Protein AF-A0A0A2STY9-F1 (afdb_monomer_lite)

Radius of gyration: 19.42 Å; chains: 1; bounding box: 48×30×50 Å

Foldseek 3Di:
DVVVVVVVVVVVVVPPPPDACELLNCLLAVVVLVVQQVCPPVDHGPHDHNVSSVVSVVVLVVLLVVCVVDVPVLVVLLVVLVVLLVVLVVVCVVDPDDPVSVVVSVVSVSVSSNSVSSCCVPVPDPD

Secondary structure (DSSP, 8-state):
-HHHHHHHHHHHHHSTT-----HHHHHH-HHHHHHHHHHTTT---SS--HHHHHHHHHHHHHHHHHHHH-HHHHHHHHHHHHHHHHHHHHHHHHSS--HHHHHHHHHHHHHHHHHHHHHHHHHSPP-

Structure (mmCIF, N/CA/C/O backbone):
data_AF-A0A0A2STY9-F1
#
_entry.id   AF-A0A0A2STY9-F1
#
loop_
_atom_site.group_PDB
_atom_site.id
_atom_site.type_symbol
_atom_site.label_atom_id
_atom_site.label_alt_id
_atom_site.label_comp_id
_atom_site.label_asym_id
_atom_site.label_entity_id
_atom_site.label_seq_id
_atom_site.pdbx_PDB_ins_code
_atom_site.Cartn_x
_atom_site.Cartn_y
_atom_site.Cartn_z
_atom_site.occupancy
_atom_site.B_iso_or_equiv
_atom_site.auth_seq_id
_atom_site.auth_comp_id
_atom_site.auth_asym_id
_atom_site.auth_atom_id
_atom_site.pdbx_PDB_model_num
ATOM 1 N N . MET A 1 1 ? 33.571 11.211 34.497 1.00 55.28 1 MET A N 1
ATOM 2 C CA . MET A 1 1 ? 32.260 10.668 34.068 1.00 55.28 1 MET A CA 1
ATOM 3 C C . MET A 1 1 ? 31.807 11.139 32.680 1.00 55.28 1 MET A C 1
ATOM 5 O O . MET A 1 1 ? 31.291 10.304 31.958 1.00 55.28 1 MET A O 1
ATOM 9 N N . ASN A 1 2 ? 32.071 12.381 32.234 1.00 60.09 2 ASN A N 1
ATOM 10 C CA . ASN A 1 2 ? 31.648 12.858 30.895 1.00 60.09 2 ASN A CA 1
ATOM 11 C C . ASN A 1 2 ? 32.225 12.105 29.679 1.00 60.09 2 ASN A C 1
ATOM 13 O O . ASN A 1 2 ? 31.579 12.063 28.640 1.00 60.09 2 ASN A O 1
ATOM 17 N N . LYS A 1 3 ? 33.414 11.491 29.783 1.00 64.19 3 LYS A N 1
ATOM 18 C CA . LYS A 1 3 ? 34.040 10.788 28.645 1.00 64.19 3 LYS A CA 1
ATOM 19 C C . LYS A 1 3 ? 33.252 9.548 28.197 1.00 64.19 3 LYS A C 1
ATOM 21 O O . LYS A 1 3 ? 33.188 9.274 27.008 1.00 64.19 3 LYS A O 1
ATOM 26 N N . TYR A 1 4 ? 32.608 8.843 29.129 1.00 77.00 4 TYR A N 1
ATOM 27 C CA . TYR A 1 4 ? 31.792 7.668 28.808 1.00 77.00 4 TYR A CA 1
ATOM 28 C C . TYR A 1 4 ? 30.430 8.049 28.217 1.00 77.00 4 TYR A C 1
ATOM 30 O O . TYR A 1 4 ? 29.926 7.344 27.353 1.00 77.00 4 TYR A O 1
ATOM 38 N N . LEU A 1 5 ? 29.880 9.204 28.610 1.00 76.69 5 LEU A N 1
ATOM 39 C CA . LEU A 1 5 ? 28.632 9.741 28.057 1.00 76.69 5 LEU A CA 1
ATOM 40 C C . LEU A 1 5 ? 28.752 10.044 26.556 1.00 76.69 5 LEU A C 1
ATOM 42 O O . LEU A 1 5 ? 27.857 9.709 25.786 1.00 76.69 5 LEU A O 1
ATOM 46 N N . VAL A 1 6 ? 29.888 10.606 26.131 1.00 77.50 6 VAL A N 1
ATOM 47 C CA . VAL A 1 6 ? 30.169 10.878 24.710 1.00 77.50 6 VAL A CA 1
ATOM 48 C C . VAL A 1 6 ? 30.287 9.579 23.907 1.00 77.50 6 VAL A C 1
ATOM 50 O O . VAL A 1 6 ? 29.741 9.485 22.814 1.00 77.50 6 VAL A O 1
ATOM 53 N N . ILE A 1 7 ? 30.935 8.550 24.461 1.00 79.19 7 ILE A N 1
ATOM 54 C CA . ILE A 1 7 ? 31.080 7.245 23.794 1.00 79.19 7 ILE A CA 1
ATOM 55 C C . ILE A 1 7 ? 29.720 6.543 23.652 1.00 79.19 7 ILE A C 1
ATOM 57 O O . ILE A 1 7 ? 29.439 5.971 22.602 1.00 79.19 7 ILE A O 1
ATOM 61 N N . ILE A 1 8 ? 28.851 6.635 24.664 1.00 81.50 8 ILE A N 1
ATOM 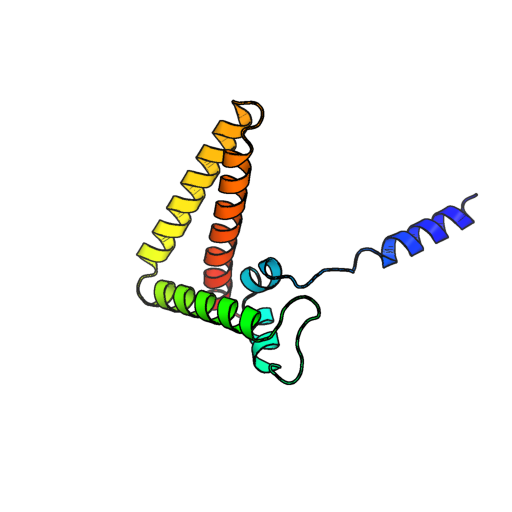62 C CA . ILE A 1 8 ? 27.489 6.081 24.615 1.00 81.50 8 ILE A CA 1
ATOM 63 C C . ILE A 1 8 ? 26.639 6.798 23.555 1.00 81.50 8 ILE A C 1
ATOM 65 O O . ILE A 1 8 ? 25.945 6.136 22.790 1.00 81.50 8 ILE A O 1
ATOM 69 N N . LEU A 1 9 ? 26.732 8.127 23.451 1.00 78.00 9 LEU A N 1
ATOM 70 C CA . LEU A 1 9 ? 26.033 8.903 22.417 1.00 78.00 9 LEU A CA 1
ATOM 71 C C . LEU A 1 9 ? 26.495 8.537 20.997 1.00 78.00 9 LEU A C 1
ATOM 73 O O . LEU A 1 9 ? 25.664 8.414 20.100 1.00 78.00 9 LEU A O 1
ATOM 77 N N . ILE A 1 10 ? 27.797 8.305 20.798 1.00 77.00 10 ILE A N 1
ATOM 78 C CA . ILE A 1 10 ? 28.342 7.860 19.505 1.00 77.00 10 ILE A CA 1
ATOM 79 C C . ILE A 1 10 ? 27.868 6.436 19.176 1.00 77.00 10 ILE A C 1
ATOM 81 O O . ILE A 1 10 ? 27.455 6.177 18.049 1.00 77.00 10 ILE A O 1
ATOM 85 N N . ALA A 1 11 ? 27.869 5.524 20.153 1.00 75.31 11 ALA A N 1
ATOM 86 C CA . ALA A 1 11 ? 27.399 4.152 19.955 1.00 75.31 11 ALA A CA 1
ATOM 87 C C . ALA A 1 11 ? 25.893 4.088 19.638 1.00 75.31 11 ALA A C 1
ATOM 89 O O . ALA A 1 11 ? 25.488 3.335 18.756 1.00 75.31 11 ALA A O 1
ATOM 90 N N . LEU A 1 12 ? 25.073 4.918 20.294 1.00 70.88 12 LEU A N 1
ATOM 91 C CA . LEU A 1 12 ? 23.635 5.028 20.020 1.00 70.88 12 LEU A CA 1
ATOM 92 C C . LEU A 1 12 ? 23.341 5.630 18.635 1.00 70.88 12 LEU A C 1
ATOM 94 O O . LEU A 1 12 ? 22.349 5.261 18.010 1.00 70.88 12 LEU A O 1
ATOM 98 N N . GLY A 1 13 ? 24.215 6.503 18.123 1.00 69.25 13 GLY A N 1
ATOM 99 C CA . GLY A 1 13 ? 24.103 7.054 16.770 1.00 69.25 13 GLY A CA 1
ATOM 100 C C . GLY A 1 13 ? 24.369 6.043 15.648 1.00 69.25 13 GLY A C 1
ATOM 101 O O . GLY A 1 13 ? 23.905 6.247 14.532 1.00 69.25 13 GLY A O 1
ATOM 102 N N . LEU A 1 14 ? 25.082 4.944 15.922 1.00 64.50 14 LEU A N 1
ATOM 103 C CA . LEU A 1 14 ? 25.421 3.931 14.910 1.00 64.50 14 LEU A CA 1
ATOM 104 C C . LEU A 1 14 ? 24.304 2.900 14.678 1.00 64.50 14 LEU A C 1
ATOM 106 O O . LEU A 1 14 ? 24.275 2.259 13.630 1.00 64.50 14 LEU A O 1
ATOM 110 N N . VAL A 1 15 ? 23.374 2.742 15.626 1.00 63.06 15 VAL A N 1
ATOM 111 C CA . VAL A 1 15 ? 22.285 1.747 15.543 1.00 63.06 15 VAL A CA 1
ATOM 112 C C . VAL A 1 15 ? 21.031 2.280 14.837 1.00 63.06 15 VAL A C 1
ATOM 114 O O . VAL A 1 15 ? 20.169 1.496 14.452 1.00 63.06 15 VAL A O 1
ATOM 117 N N . SER A 1 16 ? 20.921 3.595 14.623 1.00 56.56 16 SER A N 1
ATOM 118 C CA . SER A 1 16 ? 19.721 4.237 14.061 1.00 56.56 16 SER A CA 1
ATOM 119 C C . SER A 1 16 ? 19.546 4.061 12.546 1.00 56.56 16 SER A C 1
ATOM 121 O O . SER A 1 16 ? 18.493 4.403 12.016 1.00 56.56 16 SER A O 1
ATOM 123 N N . CYS A 1 17 ? 20.541 3.503 11.847 1.00 56.38 17 CYS A N 1
ATOM 124 C CA . CYS A 1 17 ? 20.534 3.344 10.389 1.00 56.38 17 CYS A CA 1
ATOM 125 C C . CYS A 1 17 ? 20.372 1.892 9.907 1.00 56.38 17 CYS A C 1
ATOM 127 O O . CYS A 1 17 ? 20.669 1.595 8.752 1.00 56.38 17 CYS A O 1
ATOM 129 N N . GLN A 1 18 ? 19.885 0.973 10.746 1.00 57.03 18 GLN A N 1
ATOM 130 C CA . GLN A 1 18 ? 19.460 -0.350 10.270 1.00 57.03 18 GLN A CA 1
ATOM 131 C C . GLN A 1 18 ? 17.995 -0.309 9.829 1.00 57.03 18 GLN A C 1
ATOM 133 O O . GLN A 1 18 ? 17.124 -0.935 10.427 1.00 57.03 18 GLN A O 1
ATOM 138 N N . PHE A 1 19 ? 17.719 0.483 8.791 1.00 63.84 19 PHE A N 1
ATOM 139 C CA . PHE A 1 19 ? 16.405 0.502 8.161 1.00 63.84 19 PHE A CA 1
ATOM 140 C C . PHE A 1 19 ? 16.273 -0.724 7.251 1.00 63.84 19 PHE A C 1
ATOM 142 O O . PHE A 1 19 ? 16.987 -0.851 6.252 1.00 63.84 19 PHE A O 1
ATOM 149 N N . LYS A 1 20 ? 15.377 -1.641 7.613 1.00 71.94 20 LYS A N 1
ATOM 150 C CA . LYS A 1 20 ? 15.103 -2.858 6.849 1.00 71.94 20 LYS A CA 1
ATOM 151 C C . LYS A 1 20 ? 14.186 -2.542 5.670 1.00 71.94 20 LYS A C 1
ATOM 153 O O . LYS A 1 20 ? 13.167 -1.878 5.831 1.00 71.94 20 LYS A O 1
ATOM 158 N N . LYS A 1 21 ? 14.579 -2.983 4.473 1.00 81.00 21 LYS A N 1
ATOM 159 C CA . LYS A 1 21 ? 13.778 -2.846 3.248 1.00 81.00 21 LYS A CA 1
ATOM 160 C C . LYS A 1 21 ? 12.880 -4.073 3.098 1.00 81.00 21 LYS A C 1
ATOM 162 O O . LYS A 1 21 ? 13.140 -4.932 2.258 1.00 81.00 21 LYS A O 1
ATOM 167 N N . ASP A 1 22 ? 11.872 -4.145 3.955 1.00 85.56 22 ASP A N 1
ATOM 168 C CA . ASP A 1 22 ? 10.858 -5.195 3.955 1.00 85.56 22 ASP A CA 1
ATOM 169 C C . ASP A 1 22 ? 9.773 -4.947 2.887 1.00 85.56 22 ASP A C 1
ATOM 171 O O . ASP A 1 22 ? 9.846 -4.025 2.067 1.00 85.56 22 ASP A O 1
ATOM 175 N N . GLU A 1 23 ? 8.740 -5.788 2.869 1.00 86.81 23 GLU A N 1
ATOM 176 C CA . GLU A 1 23 ? 7.630 -5.652 1.925 1.00 86.81 23 GLU A CA 1
ATOM 177 C C . GLU A 1 23 ? 6.885 -4.314 2.074 1.00 86.81 23 GLU A C 1
ATOM 179 O O . GLU A 1 23 ? 6.542 -3.673 1.073 1.00 86.81 23 GLU A O 1
ATOM 184 N N . GLN A 1 24 ? 6.664 -3.859 3.306 1.00 88.06 24 GLN A N 1
ATOM 185 C CA . GLN A 1 24 ? 5.952 -2.614 3.579 1.00 88.06 24 GLN A CA 1
ATOM 186 C C . GLN A 1 24 ? 6.731 -1.392 3.085 1.00 88.06 24 GLN A C 1
ATOM 188 O O . GLN A 1 24 ? 6.137 -0.453 2.530 1.00 88.06 24 GLN A O 1
ATOM 193 N N . TYR A 1 25 ? 8.059 -1.419 3.198 1.00 90.50 25 TYR A N 1
ATOM 194 C CA . TYR A 1 25 ? 8.921 -0.404 2.609 1.00 90.50 25 TYR A CA 1
ATOM 195 C C . TYR A 1 25 ? 8.697 -0.285 1.099 1.00 90.50 25 TYR A C 1
ATOM 197 O O . TYR A 1 25 ? 8.431 0.809 0.600 1.00 90.50 25 TYR A O 1
ATOM 205 N N . TYR A 1 26 ? 8.739 -1.394 0.360 1.00 91.75 26 TYR A N 1
ATOM 206 C CA . TYR A 1 26 ? 8.593 -1.352 -1.097 1.00 91.75 26 TYR A CA 1
ATOM 207 C C . TYR A 1 26 ? 7.181 -0.979 -1.563 1.00 91.75 26 TYR A C 1
ATOM 209 O O . TYR A 1 26 ? 7.044 -0.296 -2.580 1.00 91.75 26 TYR A O 1
ATOM 217 N N . ARG A 1 27 ? 6.134 -1.346 -0.811 1.00 90.81 27 ARG A N 1
ATOM 218 C CA . ARG A 1 27 ? 4.750 -0.903 -1.080 1.00 90.81 27 ARG A CA 1
ATOM 219 C C . ARG A 1 27 ? 4.587 0.614 -0.935 1.00 90.81 27 ARG A C 1
ATOM 221 O O . ARG A 1 27 ? 3.863 1.234 -1.709 1.00 90.81 27 ARG A O 1
ATOM 228 N N . SER A 1 28 ? 5.275 1.216 0.033 1.00 89.25 28 SER A N 1
ATOM 229 C CA . SER A 1 28 ? 5.221 2.660 0.302 1.00 89.25 28 SER A CA 1
ATOM 230 C C . SER A 1 28 ? 6.224 3.489 -0.514 1.00 89.25 28 SER A C 1
ATOM 232 O O . SER A 1 28 ? 6.097 4.713 -0.576 1.00 89.25 28 SER A O 1
ATOM 234 N N . HIS A 1 29 ? 7.184 2.843 -1.189 1.00 91.88 29 HIS A N 1
ATOM 235 C CA . HIS A 1 29 ? 8.226 3.495 -1.992 1.00 91.88 29 HIS A CA 1
ATOM 236 C C . HIS A 1 29 ? 8.294 2.937 -3.432 1.00 91.88 29 HIS A C 1
ATOM 238 O O . HIS A 1 29 ? 9.265 2.258 -3.787 1.00 91.88 29 HIS A O 1
ATOM 244 N N . PRO A 1 30 ? 7.316 3.264 -4.303 1.00 91.50 30 PRO A N 1
ATOM 245 C CA . PRO A 1 30 ? 7.259 2.804 -5.696 1.00 91.50 30 PRO A CA 1
ATOM 246 C C . PRO A 1 30 ? 8.565 2.962 -6.492 1.00 91.50 30 PRO A C 1
ATOM 248 O O . PRO A 1 30 ? 8.986 2.040 -7.190 1.00 91.50 30 PRO A O 1
ATOM 251 N N . SER A 1 31 ? 9.263 4.093 -6.353 1.00 90.94 31 SER A N 1
ATOM 252 C CA . SER A 1 31 ? 10.528 4.333 -7.063 1.00 90.94 31 SER A CA 1
ATOM 253 C C . SER A 1 31 ? 11.651 3.393 -6.606 1.00 90.94 31 SER A C 1
ATOM 255 O O . SER A 1 31 ? 12.467 2.955 -7.416 1.00 90.94 31 SER A O 1
ATOM 257 N N . GLU A 1 32 ? 11.699 3.048 -5.319 1.00 91.94 32 GLU A N 1
ATOM 258 C CA . GLU A 1 32 ? 12.683 2.100 -4.782 1.00 91.94 32 GLU A CA 1
ATOM 259 C C . GLU A 1 32 ? 12.369 0.669 -5.217 1.00 91.94 32 GLU A C 1
ATOM 261 O O . GLU A 1 32 ? 13.285 -0.085 -5.554 1.00 91.94 32 GLU A O 1
ATOM 266 N N . LEU A 1 33 ? 11.084 0.317 -5.299 1.00 92.81 33 LEU A N 1
ATOM 267 C CA . LEU A 1 33 ? 10.637 -0.955 -5.860 1.00 92.81 33 LEU A CA 1
ATOM 268 C C . LEU A 1 33 ? 11.048 -1.093 -7.330 1.00 92.81 33 LEU A C 1
ATOM 270 O O . LEU A 1 33 ? 11.606 -2.119 -7.715 1.00 92.81 33 LEU A O 1
ATOM 274 N N . GLN A 1 34 ? 10.862 -0.052 -8.146 1.00 91.50 34 GLN A N 1
ATOM 275 C CA . GLN A 1 34 ? 11.311 -0.071 -9.542 1.00 91.50 34 GLN A CA 1
ATOM 276 C C . GLN A 1 34 ? 12.825 -0.247 -9.674 1.00 91.50 34 GLN A C 1
ATOM 278 O O . GLN A 1 34 ? 13.285 -0.988 -10.544 1.00 91.50 34 GLN A O 1
ATOM 283 N N . LYS A 1 35 ? 13.614 0.418 -8.821 1.00 91.56 35 LYS A N 1
ATOM 284 C CA . LYS A 1 35 ? 15.073 0.237 -8.794 1.00 91.56 35 LYS A CA 1
ATOM 285 C C . LYS A 1 35 ? 15.445 -1.200 -8.429 1.00 91.56 35 LYS A C 1
ATOM 287 O O . LYS A 1 35 ? 16.304 -1.773 -9.090 1.00 91.56 35 LYS A O 1
ATOM 292 N N . ALA A 1 36 ? 14.792 -1.783 -7.423 1.00 91.62 36 ALA A N 1
ATOM 293 C CA . ALA A 1 36 ? 15.034 -3.165 -7.015 1.00 91.62 36 ALA A CA 1
ATOM 294 C C . ALA A 1 36 ? 14.677 -4.161 -8.132 1.00 91.62 36 ALA A C 1
ATOM 296 O O . ALA A 1 36 ? 15.484 -5.025 -8.461 1.00 91.62 36 ALA A O 1
ATOM 297 N N . LEU A 1 37 ? 13.530 -3.978 -8.793 1.00 92.25 37 LEU A N 1
ATOM 298 C CA . LEU A 1 37 ? 13.102 -4.814 -9.919 1.00 92.25 37 LEU A CA 1
ATOM 299 C C . LEU A 1 37 ? 14.067 -4.756 -11.109 1.00 92.25 37 LEU A C 1
ATOM 301 O O . LEU A 1 37 ? 14.355 -5.788 -11.706 1.00 92.25 37 LEU A O 1
ATOM 305 N N . LYS A 1 38 ? 14.626 -3.581 -11.431 1.00 91.81 38 LYS A N 1
ATOM 306 C CA . LYS A 1 38 ? 15.636 -3.436 -12.501 1.00 91.81 38 LYS A CA 1
ATOM 307 C C . LYS A 1 38 ? 16.931 -4.201 -12.221 1.00 91.81 38 LYS A C 1
ATOM 309 O O . LYS A 1 38 ? 17.674 -4.499 -13.151 1.00 91.81 38 LYS A O 1
ATOM 314 N N . LEU A 1 39 ? 17.227 -4.462 -10.951 1.00 90.44 39 LEU A N 1
ATOM 315 C CA . LEU A 1 39 ? 18.427 -5.177 -10.529 1.00 90.44 39 LEU A CA 1
ATOM 316 C C . LEU A 1 39 ? 18.217 -6.695 -10.463 1.00 90.44 39 LEU A C 1
ATOM 318 O O . LEU A 1 39 ? 19.201 -7.434 -10.411 1.00 90.44 39 LEU A O 1
ATOM 322 N N . CYS A 1 40 ? 16.974 -7.172 -10.514 1.00 89.12 40 CYS A N 1
ATOM 323 C CA . CYS A 1 40 ? 16.663 -8.594 -10.570 1.00 89.12 40 CYS A CA 1
ATOM 324 C C . CYS A 1 40 ? 17.010 -9.210 -11.944 1.00 89.12 40 CYS A C 1
ATOM 326 O O . CYS A 1 40 ? 16.823 -8.558 -12.972 1.00 89.12 40 CYS A O 1
ATOM 328 N N . PRO A 1 41 ? 17.516 -10.462 -11.992 1.00 85.88 41 PRO A N 1
ATOM 329 C CA . PRO A 1 41 ? 17.838 -11.343 -10.860 1.00 85.88 41 PRO A CA 1
ATOM 330 C C . PRO A 1 41 ? 19.250 -11.126 -10.277 1.00 85.88 41 PRO A C 1
ATOM 332 O O . PRO A 1 41 ? 19.643 -11.813 -9.341 1.00 85.88 41 PRO A O 1
ATOM 335 N N . ASN A 1 42 ? 20.032 -10.195 -10.829 1.00 84.50 42 ASN A N 1
ATOM 336 C CA . ASN A 1 42 ? 21.460 -10.040 -10.530 1.00 84.50 42 ASN A CA 1
ATOM 337 C C . ASN A 1 42 ? 21.752 -9.577 -9.092 1.00 84.50 42 ASN A C 1
ATOM 339 O O . ASN A 1 42 ? 22.808 -9.897 -8.548 1.00 84.50 42 ASN A O 1
ATOM 343 N N . LYS A 1 43 ? 20.851 -8.800 -8.479 1.00 83.00 43 LYS A N 1
ATOM 344 C CA . LYS A 1 43 ? 20.977 -8.324 -7.098 1.00 83.00 43 LYS A CA 1
ATOM 345 C C . LYS A 1 43 ? 19.602 -8.222 -6.443 1.00 83.00 43 LYS A C 1
ATOM 347 O O . LYS A 1 43 ? 18.764 -7.443 -6.889 1.00 83.00 43 LYS A O 1
ATOM 352 N N . GLN A 1 44 ? 19.419 -8.969 -5.357 1.00 79.56 44 GLN A N 1
ATOM 353 C CA . GLN A 1 44 ? 18.213 -8.958 -4.528 1.00 79.56 44 GLN A CA 1
ATOM 354 C C . GLN A 1 44 ? 18.499 -8.334 -3.149 1.00 79.56 44 GLN A C 1
ATOM 356 O O . GLN A 1 44 ? 19.642 -8.402 -2.687 1.00 79.56 44 GLN A O 1
ATOM 361 N N . PRO A 1 45 ? 17.511 -7.683 -2.512 1.00 81.50 45 PRO A N 1
ATOM 362 C CA . PRO A 1 45 ? 17.609 -7.246 -1.122 1.00 81.50 45 PRO A CA 1
ATOM 363 C C . PRO A 1 45 ? 17.622 -8.445 -0.161 1.00 81.50 45 PRO A C 1
ATOM 365 O O . PRO A 1 45 ? 17.175 -9.535 -0.505 1.00 81.50 45 PRO A O 1
ATOM 368 N N . ASP A 1 46 ? 18.129 -8.237 1.055 1.00 76.31 46 ASP A N 1
ATOM 369 C CA . ASP A 1 46 ? 18.379 -9.326 2.011 1.00 76.31 46 ASP A CA 1
ATOM 370 C C . ASP A 1 46 ? 17.098 -10.022 2.511 1.00 76.31 46 ASP A C 1
ATOM 372 O O . ASP A 1 46 ? 17.132 -11.205 2.838 1.00 76.31 46 ASP A O 1
ATOM 376 N N . GLU A 1 47 ? 15.966 -9.310 2.564 1.00 82.19 47 GLU A N 1
ATOM 377 C CA . GLU A 1 47 ? 14.706 -9.824 3.133 1.00 82.19 47 GLU A CA 1
ATOM 378 C C . GLU A 1 47 ? 13.679 -10.290 2.089 1.00 82.19 47 GLU A C 1
ATOM 380 O O . GLU A 1 47 ? 12.739 -10.999 2.445 1.00 82.19 47 GLU A O 1
ATOM 385 N N . LEU A 1 48 ? 13.843 -9.928 0.810 1.00 86.12 48 LEU A N 1
ATOM 386 C CA . LEU A 1 48 ? 12.892 -10.268 -0.253 1.00 86.12 48 LEU A CA 1
ATOM 387 C C . LEU A 1 48 ? 13.598 -10.825 -1.482 1.00 86.12 48 LEU A C 1
ATOM 389 O O . LEU A 1 48 ? 14.559 -10.249 -1.993 1.00 86.12 48 LEU A O 1
ATOM 393 N N . ASN A 1 49 ? 13.055 -11.910 -2.020 1.00 90.94 49 ASN A N 1
ATOM 394 C CA . ASN A 1 49 ? 13.493 -12.436 -3.305 1.00 90.94 49 ASN A CA 1
ATOM 395 C C . ASN A 1 49 ? 12.824 -11.690 -4.478 1.00 90.94 49 ASN A C 1
ATOM 397 O O . ASN A 1 49 ? 11.836 -10.968 -4.321 1.00 90.94 49 ASN A O 1
ATOM 401 N N . CYS A 1 50 ? 13.353 -11.887 -5.687 1.00 90.94 50 CYS A N 1
ATOM 402 C CA . CYS A 1 50 ? 12.822 -11.238 -6.886 1.00 90.94 50 CYS A CA 1
ATOM 403 C C . CYS A 1 50 ? 11.361 -11.603 -7.196 1.00 90.94 50 CYS A C 1
ATOM 405 O O . CYS A 1 50 ? 10.642 -10.759 -7.718 1.00 90.94 50 CYS A O 1
ATOM 407 N N . GLN A 1 51 ? 10.886 -12.798 -6.826 1.00 92.31 51 GLN A N 1
ATOM 408 C CA . GLN A 1 51 ? 9.481 -13.177 -7.030 1.00 92.31 51 GLN A CA 1
ATOM 409 C C . GLN A 1 51 ? 8.544 -12.362 -6.130 1.00 92.31 51 GLN A C 1
ATOM 411 O O . GLN A 1 51 ? 7.507 -11.888 -6.589 1.00 92.31 51 GLN A O 1
ATOM 416 N N . GLN A 1 52 ? 8.933 -12.136 -4.872 1.00 92.44 52 GLN A N 1
ATOM 417 C CA . GLN A 1 52 ? 8.189 -11.277 -3.949 1.00 92.44 52 GLN A CA 1
ATOM 418 C C . GLN A 1 52 ? 8.190 -9.824 -4.441 1.00 92.44 52 GLN A C 1
ATOM 420 O O . GLN A 1 52 ? 7.146 -9.176 -4.465 1.00 92.44 52 GLN A O 1
ATOM 425 N N . LEU A 1 53 ? 9.334 -9.317 -4.917 1.00 92.88 53 LEU A N 1
ATOM 426 C CA . LEU A 1 53 ? 9.405 -7.979 -5.516 1.00 92.88 53 LEU A CA 1
ATOM 427 C C . LEU A 1 53 ? 8.512 -7.855 -6.759 1.00 92.88 53 LEU A C 1
ATOM 429 O O . LEU A 1 53 ? 7.842 -6.837 -6.934 1.00 92.88 53 LEU A O 1
ATOM 433 N N . GLU A 1 54 ? 8.473 -8.874 -7.617 1.00 93.88 54 GLU A N 1
ATOM 434 C CA . GLU A 1 54 ? 7.603 -8.909 -8.799 1.00 93.88 54 GLU A CA 1
ATOM 435 C C . GLU A 1 54 ? 6.117 -8.908 -8.432 1.00 93.88 54 GLU A C 1
ATOM 437 O O . GLU A 1 54 ? 5.318 -8.260 -9.114 1.00 93.88 54 GLU A O 1
ATOM 442 N N . GLU A 1 55 ? 5.730 -9.598 -7.360 1.00 94.81 55 GLU A N 1
ATOM 443 C CA . GLU A 1 55 ? 4.357 -9.584 -6.857 1.00 94.81 55 GLU A CA 1
ATOM 444 C C . GLU A 1 55 ? 3.947 -8.177 -6.402 1.00 94.81 55 GLU A C 1
ATOM 446 O O . GLU A 1 55 ? 2.909 -7.659 -6.838 1.00 94.81 55 GLU A O 1
ATOM 451 N N . ILE A 1 56 ? 4.804 -7.513 -5.620 1.00 94.06 56 ILE A N 1
ATOM 452 C CA . ILE A 1 56 ? 4.590 -6.121 -5.202 1.00 94.06 56 ILE A CA 1
ATOM 453 C C . ILE A 1 56 ? 4.531 -5.210 -6.442 1.00 94.06 56 ILE A C 1
ATOM 455 O O . ILE A 1 56 ? 3.631 -4.377 -6.567 1.00 94.06 56 ILE A O 1
ATOM 459 N N . GLY A 1 57 ? 5.433 -5.394 -7.411 1.00 94.56 57 GLY A N 1
ATOM 460 C CA . GLY A 1 57 ? 5.460 -4.624 -8.659 1.00 94.56 57 GLY A CA 1
ATOM 461 C C . GLY A 1 57 ? 4.184 -4.778 -9.486 1.00 94.56 57 GLY A C 1
ATOM 462 O O . GLY A 1 57 ? 3.638 -3.799 -9.997 1.00 94.56 57 GLY A O 1
ATOM 463 N N . ARG A 1 58 ? 3.652 -5.999 -9.575 1.00 95.62 58 ARG A N 1
ATOM 464 C CA . ARG A 1 58 ? 2.395 -6.286 -10.275 1.00 95.62 58 ARG A CA 1
ATOM 465 C C . ARG A 1 58 ? 1.213 -5.600 -9.605 1.00 95.62 58 ARG A C 1
ATOM 467 O O . ARG A 1 58 ? 0.384 -5.005 -10.294 1.00 95.62 58 ARG A O 1
ATOM 474 N N . ARG A 1 59 ? 1.140 -5.654 -8.273 1.00 94.88 59 ARG A N 1
ATOM 475 C CA . ARG A 1 59 ? 0.081 -4.978 -7.514 1.00 94.88 59 ARG A CA 1
ATOM 476 C C . ARG A 1 59 ? 0.160 -3.460 -7.683 1.00 94.88 59 ARG A C 1
ATOM 478 O O . ARG A 1 59 ? -0.869 -2.835 -7.929 1.00 94.88 59 ARG A O 1
ATOM 485 N N . MET A 1 60 ? 1.365 -2.894 -7.667 1.00 95.12 60 MET A N 1
ATOM 486 C CA . MET A 1 60 ? 1.599 -1.469 -7.916 1.00 95.12 60 MET A CA 1
ATOM 487 C C . MET A 1 60 ? 1.121 -1.069 -9.315 1.00 95.12 60 MET A C 1
ATOM 489 O O . MET A 1 60 ? 0.385 -0.097 -9.453 1.00 95.12 60 MET A O 1
ATOM 493 N N . ASN A 1 61 ? 1.477 -1.842 -10.345 1.00 94.50 61 ASN A N 1
ATOM 494 C CA . ASN A 1 61 ? 1.045 -1.581 -11.719 1.00 94.50 61 ASN A CA 1
ATOM 495 C C . ASN A 1 61 ? -0.479 -1.680 -11.879 1.00 94.50 61 ASN A C 1
ATOM 497 O O . ASN A 1 61 ? -1.074 -0.875 -12.591 1.00 94.50 61 ASN A O 1
ATOM 501 N N . ASN A 1 62 ? -1.128 -2.622 -11.190 1.00 96.50 62 ASN A N 1
ATOM 502 C CA . ASN A 1 62 ? -2.588 -2.713 -11.185 1.00 96.50 62 ASN A CA 1
ATOM 503 C C . ASN A 1 62 ? -3.238 -1.471 -10.562 1.00 96.50 62 ASN A C 1
ATOM 505 O O . ASN A 1 62 ? -4.218 -0.967 -11.108 1.00 96.50 62 ASN A O 1
ATOM 509 N N . LEU A 1 63 ? -2.703 -0.966 -9.448 1.00 96.31 63 LEU A N 1
ATOM 510 C CA . LEU A 1 63 ? -3.192 0.268 -8.825 1.00 96.31 63 LEU A CA 1
ATOM 511 C C . LEU A 1 63 ? -2.949 1.486 -9.723 1.00 96.31 63 LEU A C 1
ATOM 513 O O . LEU A 1 63 ? -3.850 2.296 -9.908 1.00 96.31 63 LEU A O 1
ATOM 517 N N . ALA A 1 64 ? -1.771 1.578 -10.340 1.00 95.25 64 ALA A N 1
ATOM 518 C CA . ALA A 1 64 ? -1.439 2.622 -11.304 1.00 95.25 64 ALA A CA 1
ATOM 519 C C . ALA A 1 64 ? -2.424 2.642 -12.483 1.00 95.25 64 ALA A C 1
ATOM 521 O O . ALA A 1 64 ? -2.950 3.692 -12.847 1.00 95.25 64 ALA A O 1
ATOM 522 N N . TYR A 1 65 ? -2.736 1.466 -13.031 1.00 96.25 65 TYR A N 1
ATOM 523 C CA . TYR A 1 65 ? -3.728 1.322 -14.091 1.00 96.25 65 TYR A CA 1
ATOM 524 C C . TYR A 1 65 ? -5.135 1.732 -13.632 1.00 96.25 65 TYR A C 1
ATOM 526 O O . TYR A 1 65 ? -5.846 2.406 -14.375 1.00 96.25 65 TYR A O 1
ATOM 534 N N . GLN A 1 66 ? -5.547 1.359 -12.416 1.00 96.81 66 GLN A N 1
ATOM 535 C CA . GLN A 1 66 ? -6.839 1.778 -11.860 1.00 96.81 66 GLN A CA 1
ATOM 536 C C . GLN A 1 66 ? -6.923 3.298 -11.702 1.00 96.81 66 GLN A C 1
ATOM 538 O O . GLN A 1 66 ? -7.925 3.881 -12.116 1.00 96.81 66 GLN A O 1
ATOM 543 N N . LEU A 1 67 ? -5.867 3.929 -11.173 1.00 96.25 67 LEU A N 1
ATOM 544 C CA . LEU A 1 67 ? -5.786 5.381 -11.031 1.00 96.25 67 LEU A CA 1
ATOM 545 C C . LEU A 1 67 ? -5.922 6.072 -12.391 1.00 96.25 67 LEU A C 1
ATOM 547 O O . LEU A 1 67 ? -6.762 6.948 -12.542 1.00 96.25 67 LEU A O 1
ATOM 551 N N . GLN A 1 68 ? -5.160 5.637 -13.397 1.00 95.25 68 GLN A N 1
ATOM 552 C CA . GLN A 1 68 ? -5.219 6.221 -14.741 1.00 95.25 68 GLN A CA 1
ATOM 553 C C . GLN A 1 68 ? -6.570 5.994 -15.430 1.00 95.25 68 GLN A C 1
ATOM 555 O O . GLN A 1 68 ? -7.064 6.872 -16.136 1.00 95.25 68 GLN A O 1
ATOM 560 N N . ARG A 1 69 ? -7.173 4.813 -15.245 1.00 97.50 69 ARG A N 1
ATOM 561 C CA . ARG A 1 69 ? -8.453 4.455 -15.870 1.00 97.50 69 ARG A CA 1
ATOM 562 C C . ARG A 1 69 ? -9.626 5.218 -15.263 1.00 97.50 69 ARG A C 1
ATOM 564 O O . ARG A 1 69 ? -10.539 5.589 -15.996 1.00 97.50 69 ARG A O 1
ATOM 571 N N . SER A 1 70 ? -9.648 5.373 -13.942 1.00 97.06 70 SER A N 1
ATOM 572 C CA . SER A 1 70 ? -10.710 6.087 -13.236 1.00 97.06 70 SER A CA 1
ATOM 573 C C . SER A 1 70 ? -10.175 6.747 -11.961 1.00 97.06 70 SER A C 1
ATOM 575 O O . SER A 1 70 ? -10.271 6.169 -10.873 1.00 97.06 70 SER A O 1
ATOM 577 N N . PRO A 1 71 ? -9.654 7.983 -12.066 1.00 96.44 71 PRO A N 1
ATOM 578 C CA . PRO A 1 71 ? -9.153 8.720 -10.910 1.00 96.44 71 PRO A CA 1
ATOM 579 C C . PRO A 1 71 ? -10.220 8.941 -9.833 1.00 96.44 71 PRO A C 1
ATOM 581 O O . PRO A 1 71 ? -9.917 8.913 -8.643 1.00 96.44 71 PRO A O 1
ATOM 584 N N . GLN A 1 72 ? -11.482 9.123 -10.240 1.00 97.31 72 GLN A N 1
ATOM 585 C CA . GLN A 1 72 ? -12.592 9.332 -9.313 1.00 97.31 72 GLN A CA 1
ATOM 586 C C . GLN A 1 72 ? -12.886 8.081 -8.480 1.00 97.31 72 GLN A C 1
ATOM 588 O O . GLN A 1 72 ? -12.975 8.179 -7.261 1.00 97.31 72 GLN A O 1
ATOM 593 N N . GLU A 1 73 ? -12.986 6.905 -9.108 1.00 97.69 73 GLU A N 1
ATOM 594 C CA . GLU A 1 73 ? -13.199 5.649 -8.371 1.00 97.69 73 GLU A CA 1
ATOM 595 C C . GLU A 1 73 ? -12.008 5.321 -7.467 1.00 97.69 73 GLU A C 1
ATOM 597 O O . GLU A 1 73 ? -12.182 4.884 -6.328 1.00 97.69 73 GLU A O 1
ATOM 602 N N . PHE A 1 74 ? -10.789 5.601 -7.934 1.00 97.81 74 PHE A N 1
ATOM 603 C CA . PHE A 1 74 ? -9.589 5.452 -7.115 1.00 97.81 74 PHE A CA 1
ATOM 604 C C . PHE A 1 74 ? -9.624 6.373 -5.884 1.00 97.81 74 PHE A C 1
ATOM 606 O O . PHE A 1 74 ? -9.336 5.940 -4.767 1.00 97.81 74 PHE A O 1
ATOM 613 N N . GLY A 1 75 ? -10.035 7.632 -6.068 1.00 97.62 75 GLY A N 1
ATOM 614 C CA . GLY A 1 75 ? -10.234 8.595 -4.986 1.00 97.62 75 GLY A CA 1
ATOM 615 C C . GLY A 1 75 ? -11.329 8.177 -4.002 1.00 97.62 75 GLY A C 1
ATOM 616 O O . GLY A 1 75 ? -11.118 8.256 -2.793 1.00 97.62 75 GLY A O 1
ATOM 617 N N . ASN A 1 76 ? -12.460 7.658 -4.491 1.00 98.50 76 ASN A N 1
ATOM 618 C CA . ASN A 1 76 ? -13.531 7.127 -3.641 1.00 98.50 76 ASN A CA 1
ATOM 619 C C . ASN A 1 76 ? -13.015 6.001 -2.740 1.00 98.50 76 ASN A C 1
ATOM 621 O O . ASN A 1 76 ? -13.277 6.001 -1.540 1.00 98.50 76 ASN A O 1
ATOM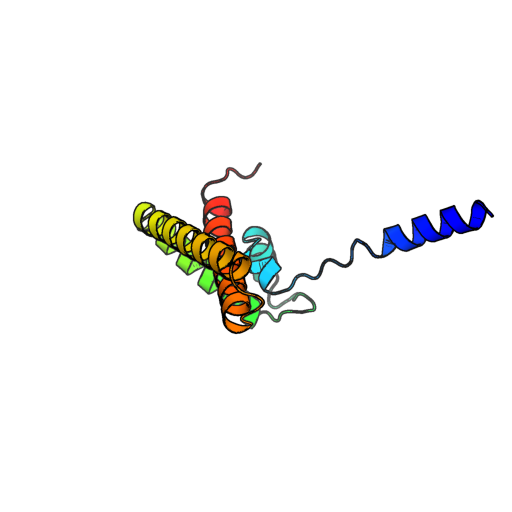 625 N N . LYS A 1 77 ? -12.194 5.095 -3.283 1.00 98.25 77 LYS A N 1
ATOM 626 C CA . LYS A 1 77 ? -11.601 4.005 -2.502 1.00 98.25 77 LYS A CA 1
ATOM 627 C C . LYS A 1 77 ? -10.700 4.508 -1.368 1.00 98.25 77 LYS A C 1
ATOM 629 O O . LYS A 1 77 ? -10.720 3.942 -0.276 1.00 98.25 77 LYS A O 1
ATOM 634 N N . ILE A 1 78 ? -9.935 5.577 -1.606 1.00 98.31 78 ILE A N 1
ATOM 635 C CA . ILE A 1 78 ? -9.128 6.240 -0.569 1.00 98.31 78 ILE A CA 1
ATOM 636 C C . ILE A 1 78 ? -10.030 6.820 0.527 1.00 98.31 78 ILE A C 1
ATOM 638 O O . ILE A 1 78 ? -9.759 6.610 1.710 1.00 98.31 78 ILE A O 1
ATOM 642 N N . LEU A 1 79 ? -11.101 7.522 0.148 1.00 98.69 79 LEU A N 1
ATOM 643 C CA . 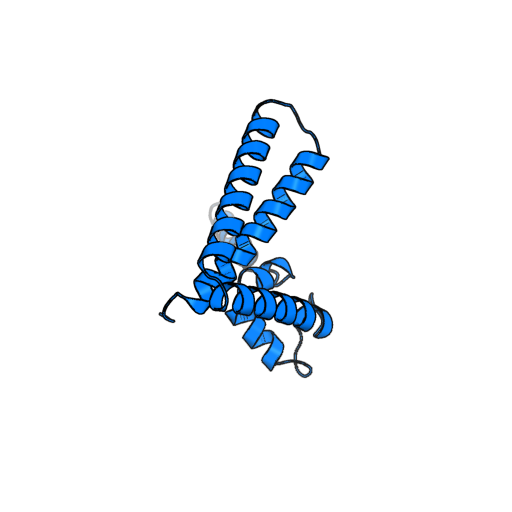LEU A 1 79 ? -12.049 8.113 1.098 1.00 98.69 79 LEU A CA 1
ATOM 644 C C . LEU A 1 79 ? -12.748 7.040 1.944 1.00 98.69 79 LEU A C 1
ATOM 646 O O . LEU A 1 79 ? -12.847 7.191 3.163 1.00 98.69 79 LEU A O 1
ATOM 650 N N . ASP A 1 80 ? -13.157 5.933 1.325 1.00 98.62 80 ASP A N 1
ATOM 651 C CA . ASP A 1 80 ? -13.764 4.796 2.017 1.00 98.62 80 ASP A CA 1
ATOM 652 C C . ASP A 1 80 ? -12.803 4.194 3.051 1.00 98.62 80 ASP A C 1
ATOM 654 O O . ASP A 1 80 ? -13.185 3.982 4.206 1.00 98.62 80 ASP A O 1
ATOM 658 N N . LEU A 1 81 ? -11.538 3.969 2.672 1.00 98.50 81 LEU A N 1
ATOM 659 C CA . LEU A 1 81 ? -10.502 3.477 3.587 1.00 98.50 81 LEU A CA 1
ATOM 660 C C . LEU A 1 81 ? -10.298 4.435 4.766 1.00 98.50 81 LEU A C 1
ATOM 662 O O . LEU A 1 81 ? -10.285 3.999 5.918 1.00 98.50 81 LEU A O 1
ATOM 666 N N . GLN A 1 82 ? -10.199 5.739 4.503 1.00 98.56 82 GLN A N 1
ATOM 667 C CA . GLN A 1 82 ? -10.070 6.757 5.550 1.00 98.56 82 GLN A CA 1
ATOM 668 C C . GLN A 1 82 ? -11.273 6.755 6.503 1.00 98.56 82 GLN A C 1
ATOM 670 O O . GLN A 1 82 ? -11.094 6.827 7.721 1.00 98.56 82 GLN A O 1
ATOM 675 N N . GLN A 1 83 ? -12.494 6.623 5.977 1.00 98.62 83 GLN A N 1
ATOM 676 C CA . GLN A 1 83 ? -13.701 6.553 6.797 1.00 98.62 83 GLN A CA 1
ATOM 677 C C . GLN A 1 83 ? -13.724 5.291 7.672 1.00 98.62 83 GLN A C 1
ATOM 679 O O . GLN A 1 83 ? -14.106 5.366 8.844 1.00 98.62 83 GLN A O 1
ATOM 684 N N . VAL A 1 84 ? -13.332 4.136 7.127 1.00 98.25 84 VAL A N 1
ATOM 685 C CA . VAL A 1 84 ? -13.247 2.875 7.880 1.00 98.25 84 VAL A CA 1
ATOM 686 C C . VAL A 1 84 ? -12.206 2.983 8.993 1.00 98.25 84 VAL A C 1
ATOM 688 O O . VAL A 1 84 ? -12.533 2.708 10.147 1.00 98.25 84 VAL A O 1
ATOM 691 N N . ILE A 1 85 ? -11.001 3.465 8.681 1.00 98.19 85 ILE A N 1
ATOM 692 C CA . ILE A 1 85 ? -9.920 3.680 9.654 1.00 98.19 85 ILE A CA 1
ATOM 693 C C . ILE A 1 85 ? -10.386 4.593 10.791 1.00 98.19 85 ILE A C 1
ATOM 695 O O . ILE A 1 85 ? -10.201 4.262 11.962 1.00 98.19 85 ILE A O 1
ATOM 699 N N . ALA A 1 86 ? -11.046 5.711 10.472 1.00 97.62 86 ALA A N 1
ATOM 700 C CA . ALA A 1 86 ? -11.549 6.639 11.483 1.00 97.62 86 ALA A CA 1
ATOM 701 C C . ALA A 1 86 ? -12.569 5.972 12.425 1.00 97.62 86 ALA A C 1
ATOM 703 O O . ALA A 1 86 ? -12.494 6.142 13.644 1.00 97.62 86 ALA A O 1
ATOM 704 N N . LYS A 1 87 ? -13.491 5.160 11.886 1.00 95.88 87 LYS A N 1
ATOM 705 C CA . LYS A 1 87 ? -14.450 4.389 12.699 1.00 95.88 87 LYS A CA 1
ATOM 706 C C . LYS A 1 87 ? -13.737 3.389 13.609 1.00 95.88 87 LYS A C 1
ATOM 708 O O . LYS A 1 87 ? -14.021 3.360 14.805 1.00 95.88 87 LYS A O 1
ATOM 713 N N . GLN A 1 88 ? -12.783 2.628 13.075 1.00 95.12 88 GLN A N 1
ATOM 714 C CA . GLN A 1 88 ? -12.009 1.650 13.845 1.00 95.12 88 GLN A CA 1
ATOM 715 C C . GLN A 1 88 ? -11.224 2.318 14.981 1.00 95.12 88 GLN A C 1
ATOM 717 O O . GLN A 1 88 ? -11.265 1.850 16.118 1.00 95.12 88 GLN A O 1
ATOM 722 N N . GLN A 1 89 ? -10.583 3.459 14.717 1.00 94.88 89 GLN A N 1
ATOM 723 C CA . GLN A 1 89 ? -9.881 4.243 15.739 1.00 94.88 89 GLN A CA 1
ATOM 724 C C . GLN A 1 89 ? -10.826 4.720 16.851 1.00 94.88 89 GLN A C 1
ATOM 726 O O . GLN A 1 89 ? -10.497 4.612 18.033 1.00 94.88 89 GLN A O 1
ATOM 731 N N . MET A 1 90 ? -12.024 5.199 16.497 1.00 93.75 90 MET A N 1
ATOM 732 C CA . MET A 1 90 ? -13.038 5.592 17.482 1.00 93.75 90 MET A CA 1
ATOM 733 C C . MET A 1 90 ? -13.534 4.409 18.320 1.00 93.75 90 MET A C 1
ATOM 735 O O . MET A 1 90 ? -13.823 4.576 19.505 1.00 93.75 90 MET A O 1
ATOM 739 N N . GLU A 1 91 ? -13.678 3.230 17.722 1.00 92.50 91 GLU A N 1
ATOM 740 C CA . GLU A 1 91 ? -14.120 2.024 18.424 1.00 92.50 91 GLU A CA 1
ATOM 741 C C . GLU A 1 91 ? -13.058 1.498 19.393 1.00 92.50 91 GLU A C 1
ATOM 743 O O . GLU A 1 91 ? -13.394 1.190 20.540 1.00 92.50 91 GLU A O 1
ATOM 748 N N . ILE A 1 92 ? -11.788 1.480 18.980 1.00 91.69 92 ILE A N 1
ATOM 749 C CA . ILE A 1 92 ? -10.650 1.130 19.846 1.00 91.69 92 ILE A CA 1
ATOM 750 C C . ILE A 1 92 ? -10.542 2.1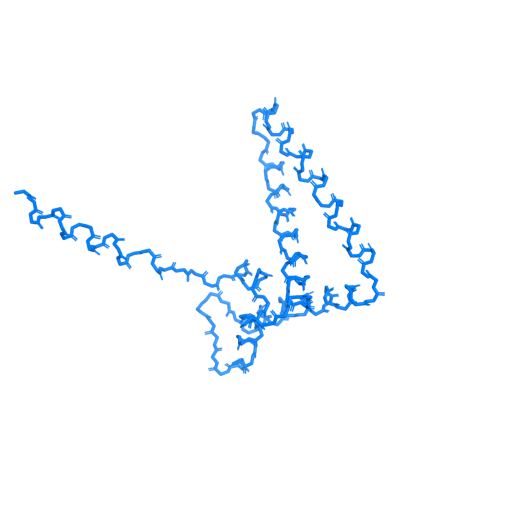12 21.018 1.00 91.69 92 ILE A C 1
ATOM 752 O O . ILE A 1 92 ? -10.309 1.698 22.148 1.00 91.69 92 ILE A O 1
ATOM 756 N N . ALA A 1 93 ? -10.775 3.407 20.789 1.00 89.12 93 ALA A N 1
ATOM 757 C CA . ALA A 1 93 ? -10.761 4.399 21.865 1.00 89.12 93 ALA A CA 1
ATOM 758 C C . ALA A 1 93 ? -11.892 4.197 22.896 1.00 89.12 93 ALA A C 1
ATOM 760 O O . ALA A 1 93 ? -11.766 4.622 24.043 1.00 89.12 93 ALA A O 1
ATOM 761 N N . LYS A 1 94 ? -13.007 3.565 22.499 1.00 87.00 94 LYS A N 1
ATOM 762 C CA . LYS A 1 94 ? -14.186 3.336 23.354 1.00 87.00 94 LYS A CA 1
ATOM 763 C C . LYS A 1 94 ? -14.180 1.985 24.072 1.00 87.00 94 LYS A C 1
ATOM 765 O O . LYS A 1 94 ? -14.866 1.846 25.083 1.00 87.00 94 LYS A O 1
ATOM 770 N N . LYS A 1 95 ? -13.478 0.979 23.545 1.00 75.56 95 LYS A N 1
ATOM 771 C CA . LYS A 1 95 ? -13.445 -0.391 24.079 1.00 75.56 95 LYS A CA 1
ATOM 772 C C . LYS A 1 95 ? -11.996 -0.815 24.306 1.00 75.56 95 LYS A C 1
ATOM 774 O O . LYS A 1 95 ? -11.206 -0.789 23.373 1.00 75.56 95 LYS A O 1
ATOM 779 N N . ASN A 1 96 ? -11.658 -1.273 25.514 1.00 64.88 96 ASN A N 1
ATOM 780 C CA . ASN A 1 96 ? -10.344 -1.867 25.771 1.00 64.88 96 ASN A CA 1
ATOM 781 C C . ASN A 1 96 ? -10.154 -3.116 24.888 1.00 64.88 96 ASN A C 1
ATOM 783 O O . ASN A 1 96 ? -10.796 -4.138 25.114 1.00 64.88 96 ASN A O 1
ATOM 787 N N . THR A 1 97 ? -9.266 -2.986 23.897 1.00 65.38 97 THR A N 1
ATOM 788 C CA . THR A 1 97 ? -8.546 -4.047 23.165 1.00 65.38 97 THR A CA 1
ATOM 789 C C . THR A 1 97 ? -9.388 -5.203 22.612 1.00 65.38 97 THR A C 1
ATOM 791 O O . THR A 1 97 ? -9.520 -6.251 23.238 1.00 65.38 97 THR A O 1
ATOM 794 N N . ASN A 1 98 ? -9.864 -5.044 21.371 1.00 81.69 98 ASN A N 1
ATOM 795 C CA . ASN A 1 98 ? -10.152 -6.170 20.478 1.00 81.69 98 ASN A CA 1
ATOM 796 C C . ASN A 1 98 ? -8.965 -6.340 19.512 1.00 81.69 98 ASN A C 1
ATOM 798 O O . ASN A 1 98 ? -8.756 -5.478 18.659 1.00 81.69 98 ASN A O 1
ATOM 802 N N . THR A 1 99 ? -8.198 -7.425 19.651 1.00 87.69 99 THR A N 1
ATOM 803 C CA . THR A 1 99 ? -7.036 -7.729 18.796 1.00 87.69 99 THR A CA 1
ATOM 804 C C . THR A 1 99 ? -7.419 -7.810 17.317 1.00 87.69 99 THR A C 1
ATOM 806 O O . THR A 1 99 ? -6.726 -7.253 16.479 1.00 87.69 99 THR A O 1
ATOM 809 N N . GLU A 1 100 ? -8.584 -8.372 16.986 1.00 90.88 100 GLU A N 1
ATOM 810 C CA . GLU A 1 100 ? -9.058 -8.449 15.596 1.00 90.88 100 GLU A CA 1
ATOM 811 C C . GLU A 1 100 ? -9.301 -7.057 14.990 1.00 90.88 100 GLU A C 1
ATOM 813 O O . GLU A 1 100 ? -9.009 -6.805 13.820 1.00 90.88 100 GLU A O 1
ATOM 818 N N . LEU A 1 101 ? -9.807 -6.122 15.801 1.00 92.00 101 LEU A N 1
ATOM 819 C CA . LEU A 1 101 ? -10.034 -4.742 15.376 1.00 92.00 101 LEU A CA 1
ATOM 820 C C . LEU A 1 101 ? -8.710 -3.996 15.158 1.00 92.00 101 LEU A C 1
ATOM 822 O O . LEU A 1 101 ? -8.633 -3.155 14.265 1.00 92.00 101 LEU A O 1
ATOM 826 N N . GLN A 1 102 ? -7.680 -4.312 15.949 1.00 92.62 102 GLN A N 1
ATOM 827 C CA . GLN A 1 102 ? -6.333 -3.763 15.780 1.00 92.62 102 GLN A CA 1
ATOM 828 C C . GLN A 1 102 ? -5.676 -4.295 14.504 1.00 92.62 102 GLN A C 1
ATOM 830 O O . GLN A 1 102 ? -5.232 -3.491 13.688 1.00 92.62 102 GLN A O 1
ATOM 835 N N . ASP A 1 103 ? -5.724 -5.608 14.275 1.00 93.94 103 ASP A N 1
ATOM 836 C CA . ASP A 1 103 ? -5.180 -6.231 13.062 1.00 93.94 103 ASP A CA 1
ATOM 837 C C . ASP A 1 103 ? -5.888 -5.713 11.800 1.00 93.94 103 ASP A C 1
ATOM 839 O O . ASP A 1 103 ? -5.274 -5.487 10.755 1.00 93.94 103 ASP A O 1
ATOM 843 N N . SER A 1 104 ? -7.209 -5.518 11.874 1.00 95.50 104 SER A N 1
ATOM 844 C CA . SER A 1 104 ? -7.983 -4.949 10.769 1.00 95.50 104 SER A CA 1
ATOM 845 C C . SER A 1 104 ? -7.629 -3.482 10.514 1.00 95.50 104 SER A C 1
ATOM 847 O O . SER A 1 104 ? -7.531 -3.075 9.355 1.00 95.50 104 SER A O 1
ATOM 849 N N . LEU A 1 105 ? -7.420 -2.692 11.572 1.00 95.75 105 LEU A N 1
ATOM 850 C CA . LEU A 1 105 ? -6.980 -1.303 11.455 1.00 95.75 105 LEU A CA 1
ATOM 851 C C . LEU A 1 105 ? -5.603 -1.215 10.788 1.00 95.75 105 LEU A C 1
ATOM 853 O O . LEU A 1 105 ? -5.442 -0.426 9.858 1.00 95.75 105 LEU A O 1
ATOM 857 N N . GLU A 1 106 ? -4.644 -2.033 11.219 1.00 95.00 106 GLU A N 1
ATOM 858 C CA . GLU A 1 106 ? -3.293 -2.066 10.650 1.00 95.00 106 GLU A CA 1
ATOM 859 C C . GLU A 1 106 ? -3.330 -2.395 9.151 1.00 95.00 106 GLU A C 1
ATOM 861 O O . GLU A 1 106 ? -2.811 -1.633 8.335 1.00 95.00 106 GLU A O 1
ATOM 866 N N . LYS A 1 107 ? -4.074 -3.437 8.756 1.00 94.88 107 LYS A N 1
ATOM 867 C CA . LYS A 1 107 ? -4.257 -3.798 7.338 1.00 94.88 107 LYS A CA 1
ATOM 868 C C . LYS A 1 107 ? -4.872 -2.671 6.510 1.00 94.88 107 LYS A C 1
ATOM 870 O O . LYS A 1 107 ? -4.422 -2.414 5.395 1.00 94.88 107 LYS A O 1
ATOM 875 N N . ASN A 1 108 ? -5.887 -1.985 7.039 1.00 97.25 108 ASN A N 1
ATOM 876 C CA . ASN A 1 108 ? -6.515 -0.865 6.337 1.00 97.25 108 ASN A CA 1
ATOM 877 C C . ASN A 1 108 ? -5.555 0.325 6.200 1.00 97.25 108 ASN A C 1
ATOM 879 O O . ASN A 1 108 ? -5.551 0.994 5.166 1.00 97.25 108 ASN A O 1
ATOM 883 N N . GLN A 1 109 ? -4.731 0.589 7.218 1.00 96.44 109 GLN A N 1
ATOM 884 C CA . GLN A 1 109 ? -3.706 1.633 7.179 1.00 96.44 109 GLN A CA 1
ATOM 885 C C . GLN A 1 109 ? -2.606 1.314 6.162 1.00 96.44 109 GLN A C 1
ATOM 887 O O . GLN A 1 109 ? -2.220 2.200 5.397 1.00 96.44 109 GLN A O 1
ATOM 892 N N . GLU A 1 110 ? -2.144 0.065 6.104 1.00 94.00 110 GLU A N 1
ATOM 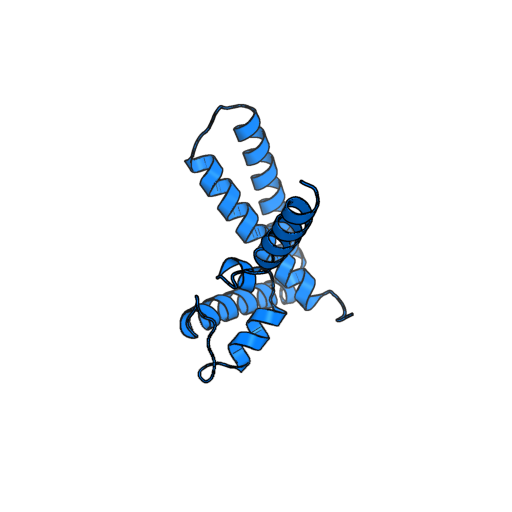893 C CA . GLU A 1 110 ? -1.214 -0.398 5.071 1.00 94.00 110 GLU A CA 1
ATOM 894 C C . GLU A 1 110 ? -1.808 -0.256 3.666 1.00 94.00 110 GLU A C 1
ATOM 896 O O . GLU A 1 110 ? -1.135 0.227 2.750 1.00 94.00 110 GLU A O 1
ATOM 901 N N . GLU A 1 111 ? -3.072 -0.653 3.481 1.00 95.56 111 GLU A N 1
ATOM 902 C CA . GLU A 1 111 ? -3.752 -0.518 2.195 1.00 95.56 111 GLU A CA 1
ATOM 903 C C . GLU A 1 111 ? -3.860 0.958 1.794 1.00 95.56 111 GLU A C 1
ATOM 905 O O . GLU A 1 111 ? -3.446 1.321 0.693 1.00 95.56 111 GLU A O 1
ATOM 910 N N . LEU A 1 112 ? -4.312 1.831 2.700 1.00 97.38 112 LEU A N 1
ATOM 911 C CA . LEU A 1 112 ? -4.377 3.272 2.457 1.00 97.38 112 LEU A CA 1
ATOM 912 C C . LEU A 1 112 ? -3.007 3.849 2.073 1.00 97.38 112 LEU A C 1
ATOM 914 O O . LEU A 1 112 ? -2.908 4.604 1.102 1.00 97.38 112 LEU A O 1
ATOM 918 N N . ALA A 1 113 ? -1.948 3.481 2.799 1.00 95.44 113 ALA A N 1
ATOM 919 C CA . ALA A 1 113 ? -0.591 3.930 2.505 1.00 95.44 113 ALA A CA 1
ATOM 920 C C . ALA A 1 113 ? -0.154 3.526 1.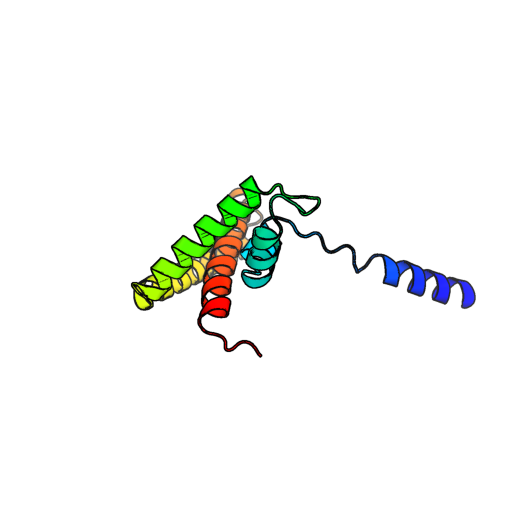090 1.00 95.44 113 ALA A C 1
ATOM 922 O O . ALA A 1 113 ? 0.491 4.315 0.400 1.00 95.44 113 ALA A O 1
ATOM 923 N N . TYR A 1 114 ? -0.548 2.339 0.626 1.00 95.25 114 TYR A N 1
ATOM 924 C CA . TYR A 1 114 ? -0.206 1.872 -0.712 1.00 95.25 114 TYR A CA 1
ATOM 925 C C . TYR A 1 114 ? -0.941 2.647 -1.817 1.00 95.25 114 TYR A C 1
ATOM 927 O O . TYR A 1 114 ? -0.312 3.079 -2.786 1.00 95.25 114 TYR A O 1
ATOM 935 N N . TYR A 1 115 ? -2.247 2.896 -1.662 1.00 96.69 115 TYR A N 1
ATOM 936 C CA . TYR A 1 115 ? -3.001 3.728 -2.613 1.00 96.69 115 TYR A CA 1
ATOM 937 C C . TYR A 1 115 ? -2.400 5.136 -2.710 1.00 96.69 115 TYR A C 1
ATOM 939 O O . TYR A 1 115 ? -2.174 5.646 -3.809 1.00 96.69 115 TYR A O 1
ATOM 947 N N . LEU A 1 116 ? -2.077 5.745 -1.565 1.00 96.38 116 LEU A N 1
ATOM 948 C CA . LEU A 1 116 ? -1.465 7.074 -1.518 1.00 96.38 116 LEU A CA 1
ATOM 949 C C . LEU A 1 116 ? -0.051 7.092 -2.109 1.00 96.38 116 LEU A C 1
ATOM 951 O O . LEU A 1 116 ? 0.315 8.061 -2.773 1.00 96.38 116 LEU A O 1
ATOM 955 N N . ALA A 1 117 ? 0.737 6.032 -1.913 1.00 95.19 117 ALA A N 1
ATOM 956 C CA . ALA A 1 117 ? 2.064 5.918 -2.508 1.00 95.19 117 ALA A CA 1
ATOM 957 C C . ALA A 1 117 ? 2.001 5.905 -4.043 1.00 95.19 117 ALA A C 1
ATOM 959 O O . ALA A 1 117 ? 2.823 6.555 -4.687 1.00 95.19 117 ALA A O 1
ATOM 960 N N . VAL A 1 118 ? 1.006 5.231 -4.629 1.00 95.00 118 VAL A N 1
ATOM 961 C CA . VAL A 1 118 ? 0.787 5.210 -6.086 1.00 95.00 118 VAL A CA 1
ATOM 962 C C . VAL A 1 118 ? 0.375 6.584 -6.612 1.00 95.00 118 VAL A C 1
ATOM 964 O O . VAL A 1 118 ? 0.944 7.035 -7.604 1.00 95.00 118 VAL A O 1
ATOM 967 N N . VAL A 1 119 ? -0.545 7.279 -5.931 1.00 95.31 119 VAL A N 1
ATOM 968 C CA . VAL A 1 119 ? -0.920 8.663 -6.287 1.00 95.31 119 VAL A CA 1
ATOM 969 C C . VAL A 1 119 ? 0.301 9.570 -6.234 1.00 95.31 119 VAL A C 1
ATOM 971 O O . VAL A 1 119 ? 0.589 10.276 -7.194 1.00 95.31 119 VAL A O 1
ATOM 974 N N . LYS A 1 120 ? 1.063 9.514 -5.136 1.00 93.31 120 LYS A N 1
ATOM 975 C CA . LYS A 1 120 ? 2.282 10.309 -4.982 1.00 93.31 120 LYS A CA 1
ATOM 976 C C . LYS A 1 120 ? 3.271 10.022 -6.108 1.00 93.31 120 LYS A C 1
ATOM 978 O O . LYS A 1 120 ? 3.845 10.959 -6.645 1.00 93.31 120 LYS A O 1
ATOM 983 N N . TRP A 1 121 ? 3.470 8.755 -6.453 1.00 91.50 121 TRP A N 1
ATOM 984 C CA . TRP A 1 121 ? 4.416 8.353 -7.487 1.00 91.50 121 TRP A CA 1
ATOM 985 C C . TRP A 1 121 ? 4.028 8.843 -8.890 1.00 91.50 121 TRP A C 1
ATOM 987 O O . TRP A 1 121 ? 4.911 9.263 -9.629 1.00 91.50 121 TRP A O 1
ATOM 997 N N . LEU A 1 122 ? 2.744 8.808 -9.255 1.00 89.75 122 LEU A N 1
ATOM 998 C CA . LEU A 1 122 ? 2.293 9.186 -10.601 1.00 89.75 122 LEU A CA 1
ATOM 999 C C . LEU A 1 122 ? 2.019 10.683 -10.771 1.00 89.75 122 LEU A C 1
ATOM 1001 O O . LEU A 1 122 ? 2.233 11.214 -11.857 1.00 89.75 122 LEU A O 1
ATOM 1005 N N . GLU A 1 123 ? 1.554 11.353 -9.718 1.00 84.00 123 GLU A N 1
ATOM 1006 C CA . GLU A 1 123 ? 1.045 12.728 -9.802 1.00 84.00 123 GLU A CA 1
ATOM 1007 C C . GLU A 1 123 ? 1.999 13.768 -9.193 1.00 84.00 123 GLU A C 1
ATOM 1009 O O . GLU A 1 123 ? 1.774 14.970 -9.336 1.00 84.00 123 GLU A O 1
ATOM 1014 N N . SER A 1 124 ? 3.070 13.348 -8.505 1.00 77.50 124 SER A N 1
ATOM 1015 C CA . SER A 1 124 ? 4.088 14.294 -8.025 1.00 77.50 124 SER A CA 1
ATOM 1016 C C . SER A 1 124 ? 5.168 14.473 -9.092 1.00 77.50 124 SER A C 1
ATOM 1018 O O . SER A 1 124 ? 5.739 13.470 -9.524 1.00 77.50 124 SER A O 1
ATOM 1020 N N . PRO A 1 125 ? 5.517 15.709 -9.494 1.00 59.06 125 PRO A N 1
ATOM 1021 C CA . PRO A 1 125 ? 6.718 15.917 -10.292 1.00 59.06 125 PRO A CA 1
ATOM 1022 C C . PRO A 1 125 ? 7.924 15.380 -9.511 1.00 59.06 125 PRO A C 1
ATOM 1024 O O . PRO A 1 125 ? 8.058 15.655 -8.312 1.00 59.06 125 PRO A O 1
ATOM 1027 N N . GLU A 1 126 ? 8.786 14.598 -10.172 1.00 59.78 126 GLU A N 1
ATOM 1028 C CA . GLU A 1 126 ? 10.090 14.262 -9.598 1.00 59.78 126 GLU A CA 1
ATOM 1029 C C . GLU A 1 126 ? 10.787 15.588 -9.269 1.00 59.78 126 GLU A C 1
ATOM 1031 O O . GLU A 1 126 ? 10.915 16.457 -10.132 1.00 59.78 126 GLU A O 1
ATOM 1036 N N . SER A 1 127 ? 11.091 15.788 -7.986 1.00 44.97 127 SER A N 1
ATOM 1037 C CA . SER A 1 127 ? 11.671 17.033 -7.474 1.00 44.97 127 SER A CA 1
ATOM 1038 C C . SER A 1 127 ? 13.151 17.120 -7.806 1.00 44.97 127 SER A C 1
ATOM 1040 O O . SER A 1 127 ? 13.841 16.092 -7.613 1.00 44.97 127 SER A O 1
#

Sequence (127 aa):
MNKYLVIILIALGLVSCQFKKDEQYYRSHPSELQKALKLCPNKQPDELNCQQLEEIGRRMNNLAYQLQRSPQEFGNKILDLQQVIAKQQMEIAKKNTNTELQDSLEKNQEELAYYLAVVKWLESPES

InterPro domains:
  IPR047937 EexN-like lipoprotein [NF033894] (3-57)

Organism: NCBI:txid1498499

pLDDT: mean 87.43, std 12.0, range [44.97, 98.69]